Protein AF-I1R8U7-F1 (afdb_monomer)

Nearest PDB structures (foldseek):
  4kvl-assembly1_A  TM=1.012E+00  e=4.868E-07  Oryza sativa

Organism: Oryza glaberrima (NCBI:txid4538)

Secondary structure (DSSP, 8-state):
---GGGGSHHHHHHHHHHH-HHHHHHHHHHSPPPPS-TT---GGGGGB--B-TTSPBPSS-B-HHHHHHH---

Radius of gyration: 14.4 Å; Cα contacts (8 Å, |Δi|>4): 50; chains: 1; bounding box: 34×20×34 Å

Mean predicted aligned error: 3.29 Å

Foldseek 3Di:
DDPVLCLDAPSVVVVCVVCDDVNVVVVVVVDDDDDPDPPGDDPSLQFDFDADPVSHTDPDTHNVVVVCVVDDD

Structure (mmCIF, N/CA/C/O backbone):
data_AF-I1R8U7-F1
#
_entry.id   AF-I1R8U7-F1
#
loop_
_atom_site.group_PDB
_atom_site.id
_atom_site.type_symbol
_atom_site.label_atom_id
_atom_site.label_alt_id
_atom_site.label_comp_id
_atom_site.label_asym_id
_atom_site.label_entity_id
_atom_site.label_seq_id
_atom_site.pdbx_PDB_ins_code
_atom_site.Cartn_x
_atom_site.Cartn_y
_atom_site.Cartn_z
_atom_site.occupancy
_atom_site.B_iso_or_equiv
_atom_site.auth_seq_id
_atom_site.auth_comp_id
_atom_site.auth_asym_id
_atom_site.auth_atom_id
_atom_site.pdbx_PDB_model_num
ATOM 1 N N . SER A 1 1 ? -3.452 -9.508 13.244 1.00 74.31 1 SER A N 1
ATOM 2 C CA . SER A 1 1 ? -2.898 -8.477 12.346 1.00 74.31 1 SER A CA 1
ATOM 3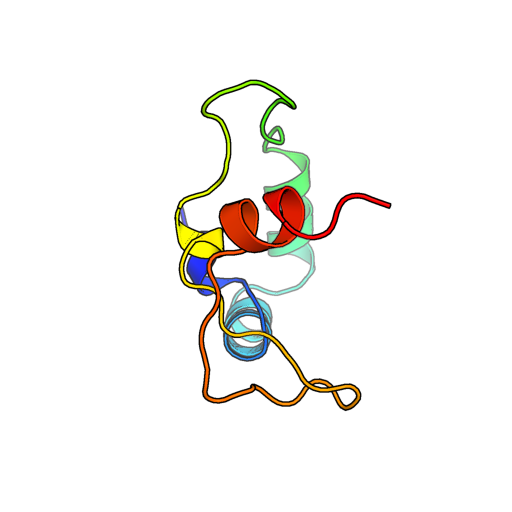 C C . SER A 1 1 ? -3.279 -8.832 10.920 1.00 74.31 1 SER A C 1
ATOM 5 O O . SER A 1 1 ? -3.472 -10.009 10.638 1.00 74.31 1 SER A O 1
ATOM 7 N N . ILE A 1 2 ? -3.456 -7.836 10.054 1.00 89.44 2 ILE A N 1
ATOM 8 C CA . ILE A 1 2 ? -3.656 -8.025 8.609 1.00 89.44 2 ILE A CA 1
ATOM 9 C C . ILE A 1 2 ? -2.318 -7.691 7.941 1.00 89.44 2 ILE A C 1
ATOM 11 O O . ILE A 1 2 ? -1.658 -6.745 8.371 1.00 89.44 2 ILE A O 1
ATOM 15 N N . ASP A 1 3 ? -1.898 -8.472 6.947 1.00 95.50 3 ASP A N 1
ATOM 16 C CA . ASP A 1 3 ? -0.720 -8.139 6.139 1.00 95.50 3 ASP A CA 1
ATOM 17 C C . ASP A 1 3 ? -1.001 -6.860 5.330 1.00 95.50 3 ASP A C 1
ATOM 19 O O . ASP A 1 3 ? -2.026 -6.767 4.656 1.00 95.50 3 ASP A O 1
ATOM 23 N N . ILE A 1 4 ? -0.106 -5.867 5.381 1.00 97.38 4 ILE A N 1
ATOM 24 C CA . ILE A 1 4 ? -0.264 -4.607 4.635 1.00 97.38 4 ILE A CA 1
ATOM 25 C C . ILE A 1 4 ? -0.313 -4.862 3.120 1.00 97.38 4 ILE A C 1
ATOM 27 O O . ILE A 1 4 ? -0.992 -4.120 2.417 1.00 97.38 4 ILE A O 1
ATOM 31 N N . GLY A 1 5 ? 0.291 -5.944 2.613 1.00 96.88 5 GLY A N 1
ATOM 32 C CA . GLY A 1 5 ? 0.145 -6.351 1.211 1.00 96.88 5 GLY A CA 1
ATOM 33 C C . GLY A 1 5 ? -1.312 -6.583 0.779 1.00 96.88 5 GLY A C 1
ATOM 34 O O . GLY A 1 5 ? -1.654 -6.377 -0.384 1.00 96.88 5 GLY A O 1
ATOM 35 N N . GLU A 1 6 ? -2.195 -6.940 1.717 1.00 97.38 6 GLU A N 1
ATOM 36 C CA . GLU A 1 6 ? -3.635 -7.129 1.491 1.00 97.38 6 GLU A CA 1
ATOM 37 C C . GLU A 1 6 ? -4.428 -5.812 1.543 1.00 97.38 6 GLU A C 1
ATOM 39 O O . GLU A 1 6 ? -5.602 -5.786 1.182 1.00 97.38 6 GLU A O 1
ATOM 44 N N . MET A 1 7 ? -3.789 -4.727 1.985 1.00 97.88 7 MET A N 1
ATOM 45 C CA . MET A 1 7 ? -4.378 -3.400 2.185 1.00 97.88 7 MET A CA 1
ATOM 46 C C . MET A 1 7 ? -4.009 -2.406 1.073 1.00 97.88 7 MET A C 1
ATOM 48 O O . MET A 1 7 ? -4.265 -1.213 1.213 1.00 97.88 7 MET A O 1
ATOM 52 N N . ILE A 1 8 ? -3.402 -2.871 -0.024 1.00 97.81 8 ILE A N 1
ATOM 53 C CA . ILE A 1 8 ? -2.884 -2.024 -1.109 1.00 97.81 8 ILE A CA 1
ATOM 54 C C . ILE A 1 8 ? -3.737 -2.158 -2.378 1.00 97.81 8 ILE A C 1
ATOM 56 O O . ILE A 1 8 ? -4.157 -3.253 -2.765 1.00 97.81 8 ILE A O 1
ATOM 60 N N . GLY A 1 9 ? -3.942 -1.031 -3.066 1.00 97.25 9 GLY A N 1
ATOM 61 C CA . GLY A 1 9 ? -4.632 -0.959 -4.355 1.00 97.25 9 GLY A CA 1
ATOM 62 C C . GLY A 1 9 ? -6.113 -1.328 -4.263 1.00 97.25 9 GLY A C 1
ATOM 63 O O . GLY A 1 9 ? -6.719 -1.254 -3.199 1.00 97.25 9 GLY A O 1
ATOM 64 N N . LEU A 1 10 ? -6.694 -1.775 -5.381 1.00 97.94 10 LEU A N 1
ATOM 65 C CA . LEU A 1 10 ? -8.132 -2.079 -5.472 1.00 97.94 10 LEU A CA 1
ATOM 66 C C . LEU A 1 10 ? -8.596 -3.119 -4.435 1.00 97.94 10 LEU A C 1
ATOM 68 O O . LEU A 1 10 ? -9.681 -3.002 -3.875 1.00 97.94 10 LEU A O 1
ATOM 72 N N . LYS A 1 11 ? -7.746 -4.104 -4.123 1.00 96.81 11 LYS A N 1
ATOM 73 C CA . LYS A 1 11 ? -8.011 -5.096 -3.072 1.00 96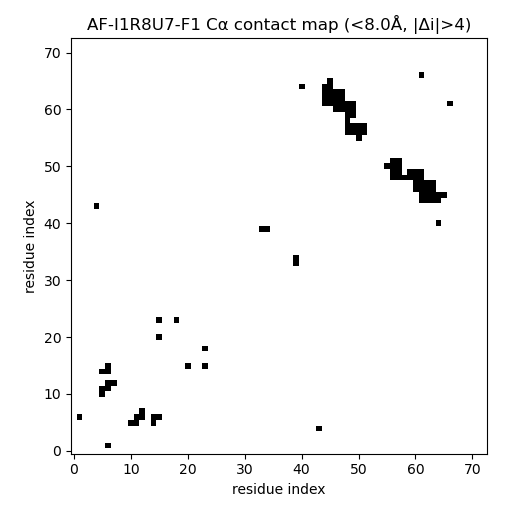.81 11 LYS A CA 1
ATOM 74 C C . LYS A 1 11 ? -8.043 -4.461 -1.678 1.00 96.81 11 LYS A C 1
ATOM 76 O O . LYS A 1 11 ? -8.865 -4.840 -0.847 1.00 96.81 11 LYS A O 1
ATOM 81 N N . GLY A 1 12 ? -7.168 -3.489 -1.433 1.00 97.44 12 GLY A N 1
ATOM 82 C CA . GLY A 1 12 ? -7.145 -2.720 -0.196 1.00 97.44 12 GLY A CA 1
ATOM 83 C C . GLY A 1 12 ? -8.450 -1.971 0.054 1.00 97.44 12 GLY A C 1
ATOM 84 O O . GLY A 1 12 ? -8.939 -1.989 1.180 1.00 97.44 12 GLY A O 1
ATOM 85 N N . GLU A 1 13 ? -9.067 -1.411 -0.990 1.00 98.25 13 GLU A N 1
ATOM 86 C CA . GLU A 1 13 ? -10.367 -0.731 -0.890 1.00 98.25 13 GLU A CA 1
ATOM 87 C C . GLU A 1 13 ? -11.493 -1.687 -0.457 1.00 98.25 13 GLU A C 1
ATOM 89 O O . GLU A 1 13 ? -12.307 -1.367 0.419 1.00 98.25 13 GLU A O 1
ATOM 94 N N . GLU A 1 14 ? -11.513 -2.910 -0.997 1.00 97.88 14 GLU A N 1
ATOM 95 C CA . GLU A 1 14 ? -12.464 -3.949 -0.579 1.00 97.88 14 GLU A CA 1
ATOM 96 C C . GLU A 1 14 ? -12.253 -4.370 0.881 1.00 97.88 14 GLU A C 1
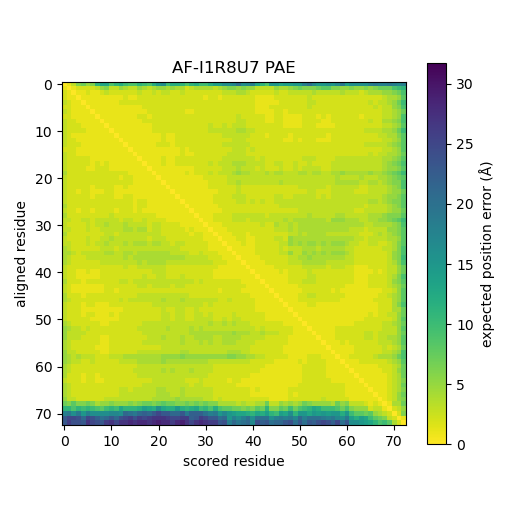ATOM 98 O O . GLU A 1 14 ? -13.213 -4.614 1.617 1.00 97.88 14 GLU A O 1
ATOM 103 N N . GLN A 1 15 ? -10.996 -4.467 1.316 1.00 97.75 15 GLN A N 1
ATOM 104 C CA . GLN A 1 15 ? -10.658 -4.817 2.693 1.00 97.75 15 GLN A CA 1
ATOM 105 C C . GLN A 1 15 ? -10.997 -3.681 3.659 1.00 97.75 15 GLN A C 1
ATOM 107 O O . GLN A 1 15 ? -11.606 -3.927 4.702 1.00 97.75 15 GLN A O 1
ATOM 112 N N . LEU A 1 16 ? -10.690 -2.436 3.296 1.00 97.88 16 LEU A N 1
ATOM 113 C CA . LEU A 1 16 ? -11.031 -1.248 4.072 1.00 97.88 16 LEU A CA 1
ATOM 114 C C . LEU A 1 16 ? -12.544 -1.127 4.268 1.00 97.88 16 LEU A C 1
ATOM 116 O O . LEU A 1 16 ? -12.993 -0.857 5.382 1.00 97.88 16 LEU A O 1
ATOM 120 N N . SER A 1 17 ? -13.327 -1.427 3.229 1.00 97.75 17 SER A N 1
ATOM 121 C CA . SER A 1 17 ? -14.793 -1.446 3.295 1.00 97.75 17 SER A CA 1
ATOM 122 C C . SER A 1 17 ? -15.334 -2.426 4.349 1.00 97.75 17 SER A C 1
ATOM 124 O O . SER A 1 17 ? -16.393 -2.191 4.924 1.00 97.75 17 SER A O 1
ATOM 126 N N . LYS A 1 18 ? -14.598 -3.508 4.649 1.00 97.62 18 LYS A N 1
ATOM 127 C CA . LYS A 1 18 ? -14.943 -4.485 5.702 1.00 97.62 18 LYS A CA 1
ATOM 128 C C . LYS A 1 18 ? -14.432 -4.071 7.086 1.00 97.62 18 LYS A C 1
ATOM 130 O O . LYS A 1 18 ? -15.024 -4.445 8.097 1.00 97.62 18 LYS A O 1
ATOM 135 N N . ILE A 1 19 ? -13.314 -3.345 7.150 1.00 97.06 19 ILE A N 1
ATOM 136 C CA . ILE A 1 19 ? -12.685 -2.905 8.408 1.00 97.06 19 ILE A CA 1
ATOM 137 C C . ILE A 1 19 ? -13.418 -1.694 8.993 1.00 97.06 19 ILE A C 1
ATOM 139 O O . ILE A 1 19 ? -13.672 -1.665 10.202 1.00 97.06 19 ILE A O 1
ATOM 143 N N . GLY A 1 20 ? -13.768 -0.731 8.138 1.00 97.69 20 GLY A N 1
ATOM 144 C CA . GLY A 1 20 ? -14.365 0.547 8.507 1.00 97.69 20 GLY A CA 1
ATOM 145 C C . GLY A 1 20 ? -13.334 1.620 8.878 1.00 97.69 20 GLY A C 1
ATOM 146 O O . GLY A 1 20 ? -12.228 1.329 9.337 1.00 97.69 20 GLY A O 1
ATOM 147 N N . PHE A 1 21 ? -13.727 2.883 8.698 1.00 98.06 21 PHE A N 1
ATOM 148 C CA . PHE A 1 21 ? -12.854 4.049 8.859 1.00 98.06 21 PHE A CA 1
ATOM 149 C C . PHE A 1 21 ? -12.249 4.171 10.267 1.00 98.06 21 PHE A C 1
ATOM 151 O O . PHE A 1 21 ? -11.031 4.236 10.409 1.00 98.06 21 PHE A O 1
ATOM 158 N N . GLU A 1 22 ? -13.081 4.160 11.313 1.00 98.31 22 GLU A N 1
ATOM 159 C CA . GLU A 1 22 ? -12.638 4.402 12.697 1.00 98.31 22 GLU A CA 1
ATOM 160 C C . GLU A 1 22 ? -11.631 3.351 13.169 1.00 98.31 22 GLU A C 1
ATOM 162 O O . GLU A 1 22 ? -10.600 3.682 13.753 1.00 98.31 22 GLU A O 1
ATOM 167 N N . LYS A 1 23 ? -11.899 2.075 12.867 1.00 97.75 23 LYS A N 1
ATOM 168 C CA . LYS A 1 23 ? -11.021 0.963 13.237 1.00 97.75 23 LYS A CA 1
ATOM 169 C C . LYS A 1 23 ? -9.684 1.050 12.510 1.00 97.75 23 LYS A C 1
ATOM 171 O O . LYS A 1 23 ? -8.648 0.819 13.136 1.00 97.75 23 LYS A O 1
ATOM 176 N N . GLN A 1 24 ? -9.702 1.392 11.221 1.00 97.94 24 GLN A N 1
ATOM 177 C CA . GLN A 1 24 ? -8.483 1.569 10.438 1.00 97.94 24 GLN A CA 1
ATOM 178 C C . GLN A 1 24 ? -7.642 2.728 10.991 1.00 97.94 24 GLN A C 1
ATOM 180 O O . GLN A 1 24 ? -6.464 2.537 11.288 1.00 97.94 24 GLN A O 1
ATOM 185 N N . ALA A 1 25 ? -8.252 3.897 11.203 1.00 98.25 25 ALA A N 1
ATOM 186 C CA . ALA A 1 25 ? -7.573 5.087 11.712 1.00 98.25 25 ALA A CA 1
ATOM 187 C C . ALA A 1 25 ? -6.993 4.875 13.120 1.00 98.25 25 ALA A C 1
ATOM 189 O O . ALA A 1 25 ? -5.826 5.186 13.359 1.00 98.25 25 ALA A O 1
ATOM 190 N N . LEU A 1 26 ? -7.770 4.285 14.035 1.00 98.06 26 LEU A N 1
ATOM 191 C CA . LEU A 1 26 ? -7.307 3.972 15.387 1.00 98.06 26 LEU A CA 1
ATOM 192 C C . LEU A 1 26 ? -6.120 3.003 15.364 1.00 98.06 26 LEU A C 1
ATOM 194 O O . LEU A 1 26 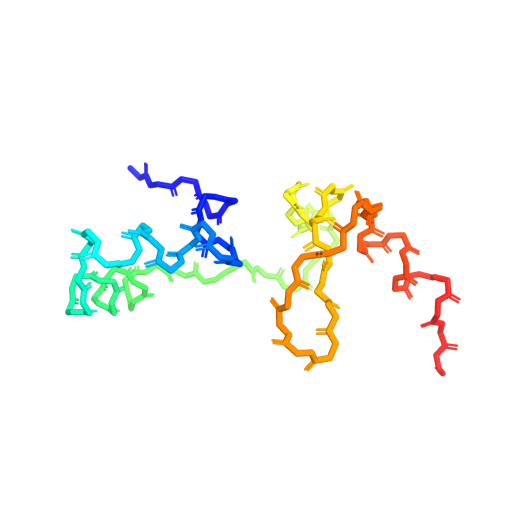? -5.124 3.232 16.044 1.00 98.06 26 LEU A O 1
ATOM 198 N N . SER A 1 27 ? -6.204 1.943 14.557 1.00 97.12 27 SER A N 1
ATOM 199 C CA . SER A 1 27 ? -5.133 0.944 14.458 1.00 97.12 27 SER A CA 1
ATOM 200 C C . SER A 1 27 ? -3.841 1.555 13.913 1.00 97.12 27 SER A C 1
ATOM 202 O O . SER A 1 27 ? -2.768 1.302 14.454 1.00 97.12 27 SER A O 1
ATOM 204 N N . MET A 1 28 ? -3.945 2.406 12.887 1.00 97.19 28 MET A N 1
ATOM 205 C CA . MET A 1 28 ? -2.800 3.136 12.337 1.00 97.19 28 MET A CA 1
ATOM 206 C C . MET A 1 28 ? -2.194 4.113 13.351 1.00 97.19 28 MET A C 1
ATOM 208 O O . MET A 1 28 ? -0.979 4.257 13.393 1.00 97.19 28 MET A O 1
ATOM 212 N N . GLY A 1 29 ? -3.010 4.751 14.196 1.00 97.88 29 GLY A N 1
ATOM 213 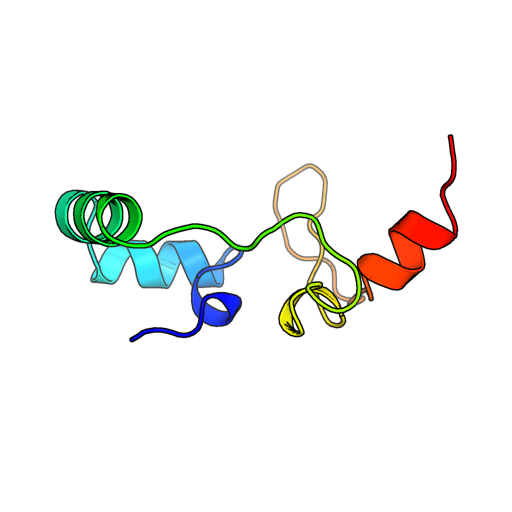C CA . GLY A 1 29 ? -2.527 5.675 15.227 1.00 97.88 29 GLY A CA 1
ATOM 214 C C . GLY A 1 29 ? -1.731 5.005 16.353 1.00 97.88 29 GLY A C 1
ATOM 215 O O . GLY A 1 29 ? -0.890 5.649 16.974 1.00 97.88 29 GLY A O 1
ATOM 216 N N . TYR A 1 30 ? -1.969 3.716 16.608 1.00 97.38 30 TYR A N 1
ATOM 217 C CA . TYR A 1 30 ? -1.289 2.956 17.664 1.00 97.38 30 TYR A CA 1
ATOM 218 C C . TYR A 1 30 ? -0.020 2.233 17.198 1.00 97.38 30 TYR A C 1
ATOM 220 O O . TYR A 1 30 ? 0.742 1.750 18.036 1.00 97.38 30 TYR A O 1
ATOM 228 N N . GLN A 1 31 ? 0.217 2.129 15.888 1.00 95.62 31 GLN A N 1
ATOM 229 C CA . GLN A 1 31 ? 1.350 1.390 15.340 1.00 95.62 31 GLN A CA 1
ATOM 230 C C . GLN A 1 31 ? 2.391 2.345 14.748 1.00 95.62 31 GLN A C 1
ATOM 232 O O . GLN A 1 31 ? 2.089 3.139 13.863 1.00 95.62 31 GLN A O 1
ATOM 237 N N . ALA A 1 32 ? 3.642 2.236 15.203 1.00 96.81 32 ALA A N 1
ATOM 238 C CA . ALA A 1 32 ? 4.752 2.977 14.612 1.00 96.81 32 ALA A CA 1
ATOM 239 C C . ALA A 1 32 ? 4.987 2.564 13.146 1.00 96.81 32 ALA A C 1
ATOM 241 O O . ALA A 1 32 ? 4.780 1.406 12.767 1.00 96.81 32 ALA A O 1
ATOM 242 N N . CYS A 1 33 ? 5.452 3.506 12.326 1.00 96.88 33 CYS A N 1
ATOM 243 C CA . CYS A 1 33 ? 5.916 3.215 10.973 1.00 96.88 33 CYS A CA 1
ATOM 244 C C . CYS A 1 33 ? 7.339 2.623 10.978 1.00 96.88 33 CYS A C 1
ATOM 246 O O . CYS A 1 33 ? 8.056 2.681 11.978 1.00 96.88 33 CYS A O 1
ATOM 248 N N . GLY A 1 34 ? 7.746 2.033 9.850 1.00 95.88 34 GLY A N 1
ATOM 249 C CA . GLY A 1 34 ? 9.115 1.548 9.661 1.00 95.88 34 GLY A CA 1
ATOM 250 C C . GLY A 1 34 ? 10.121 2.696 9.520 1.00 95.88 34 GLY A C 1
ATOM 251 O O . GLY A 1 34 ? 9.802 3.737 8.949 1.00 95.88 34 GLY A O 1
ATOM 252 N N . ALA A 1 35 ? 11.344 2.496 10.015 1.00 97.62 35 ALA A N 1
ATOM 253 C CA . ALA A 1 35 ? 12.431 3.467 9.891 1.00 97.62 35 ALA A CA 1
ATOM 254 C C . ALA A 1 35 ? 12.973 3.568 8.451 1.00 97.62 35 ALA A C 1
ATOM 256 O O . ALA A 1 35 ? 12.907 2.610 7.678 1.00 97.62 35 ALA A O 1
ATOM 257 N N . LEU A 1 36 ? 13.558 4.714 8.097 1.00 96.62 36 LEU A N 1
ATOM 258 C CA . LEU A 1 36 ? 14.235 4.919 6.811 1.00 96.62 36 LEU A CA 1
ATOM 259 C C . LEU A 1 36 ? 15.675 4.398 6.871 1.00 96.62 36 LEU A C 1
ATOM 261 O O . LEU A 1 36 ? 16.629 5.167 6.866 1.00 96.62 36 LEU A O 1
ATOM 265 N N . GLU A 1 37 ? 15.810 3.079 6.951 1.00 96.25 37 GLU A N 1
ATOM 266 C CA . GLU A 1 37 ? 17.090 2.392 7.116 1.00 96.25 37 GLU A CA 1
ATOM 267 C C . GLU A 1 37 ? 17.333 1.375 5.999 1.00 96.25 37 GLU A C 1
ATOM 269 O O . GLU A 1 37 ? 16.405 0.895 5.333 1.00 96.25 37 GLU A O 1
ATOM 274 N N . LEU A 1 38 ? 18.603 1.010 5.809 1.00 96.31 38 LEU A N 1
ATOM 275 C CA . LEU A 1 38 ? 18.955 -0.117 4.947 1.00 96.31 38 LEU A CA 1
ATOM 276 C C . LEU A 1 38 ? 18.257 -1.396 5.426 1.00 96.31 38 LEU A C 1
ATOM 278 O O . LEU A 1 38 ? 17.989 -1.581 6.611 1.00 96.31 38 LEU A O 1
ATOM 282 N N . TRP A 1 39 ? 17.973 -2.292 4.478 1.00 96.25 39 TRP A N 1
ATOM 283 C CA . TRP A 1 39 ? 17.273 -3.559 4.725 1.00 96.25 39 TRP A CA 1
ATOM 284 C C . TRP A 1 39 ? 15.872 -3.425 5.346 1.00 96.25 39 TRP A C 1
ATOM 286 O O . TRP A 1 39 ? 15.372 -4.392 5.912 1.00 96.25 39 TRP A O 1
ATOM 296 N N . ASN A 1 40 ? 15.205 -2.276 5.188 1.00 97.62 40 ASN A N 1
ATOM 297 C CA . ASN A 1 40 ? 13.836 -2.069 5.671 1.00 97.62 40 ASN A CA 1
ATOM 298 C C . ASN A 1 40 ? 12.797 -1.856 4.549 1.00 97.62 40 ASN A C 1
ATOM 300 O O . ASN A 1 40 ? 11.741 -1.270 4.773 1.00 97.62 40 ASN A O 1
ATOM 304 N N . TYR A 1 41 ? 13.086 -2.319 3.326 1.00 97.44 41 TYR A N 1
ATOM 305 C CA . TYR A 1 41 ? 12.159 -2.201 2.195 1.00 97.44 41 TYR A CA 1
ATOM 306 C C . TYR A 1 41 ? 11.121 -3.342 2.221 1.00 97.44 41 TYR A C 1
ATOM 308 O O . TYR A 1 41 ? 11.516 -4.511 2.150 1.00 97.44 41 TYR A O 1
ATOM 316 N N . PRO A 1 42 ? 9.807 -3.055 2.305 1.00 97.75 42 PRO A N 1
ATOM 317 C CA . PRO A 1 42 ? 8.785 -4.093 2.412 1.00 97.75 42 PRO A CA 1
ATOM 318 C C . PRO A 1 42 ? 8.764 -5.064 1.227 1.00 97.75 42 PRO A C 1
ATOM 320 O O . PRO A 1 42 ? 8.817 -4.663 0.062 1.00 97.75 42 PRO A O 1
AT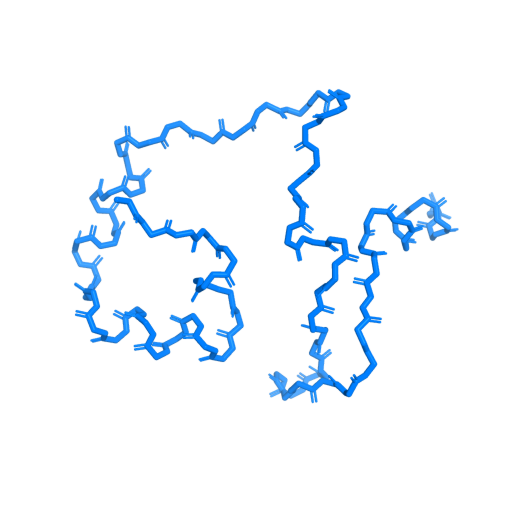OM 323 N N . SER A 1 43 ? 8.606 -6.357 1.515 1.00 97.50 43 SER A N 1
ATOM 324 C CA . SER A 1 43 ? 8.599 -7.413 0.493 1.00 97.50 43 SER A CA 1
ATOM 325 C C . SER A 1 43 ? 7.463 -7.264 -0.524 1.00 97.50 43 SER A C 1
ATOM 327 O O . SER A 1 43 ? 7.666 -7.553 -1.702 1.00 97.50 43 SER A O 1
ATOM 329 N N . PHE A 1 44 ? 6.292 -6.764 -0.112 1.00 96.94 44 PHE A N 1
ATOM 330 C CA . PHE A 1 44 ? 5.139 -6.576 -1.000 1.00 96.94 44 PHE A CA 1
ATOM 331 C C . PHE A 1 44 ? 5.375 -5.528 -2.098 1.00 96.94 44 PHE A C 1
ATOM 333 O O . PHE A 1 44 ? 4.740 -5.596 -3.149 1.00 96.94 44 PHE A O 1
ATOM 340 N N . PHE A 1 45 ? 6.331 -4.610 -1.921 1.00 98.31 45 PHE A N 1
ATOM 341 C CA . PHE A 1 45 ? 6.715 -3.672 -2.976 1.00 98.31 45 PHE A CA 1
ATOM 342 C C . PHE A 1 45 ? 7.664 -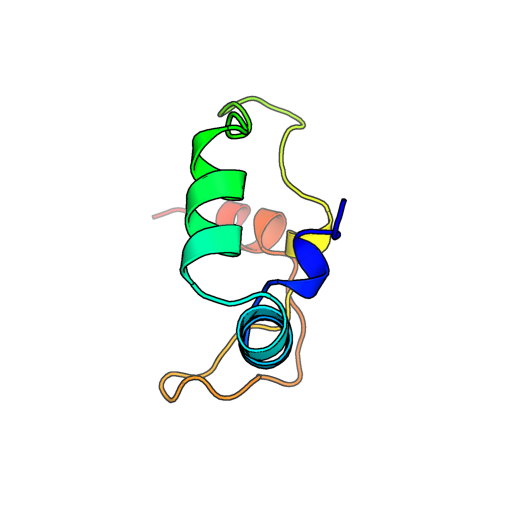4.273 -4.022 1.00 98.31 45 PHE A C 1
ATOM 344 O O . PHE A 1 45 ? 7.814 -3.707 -5.102 1.00 98.31 45 PHE A O 1
ATOM 351 N N . ARG A 1 46 ? 8.262 -5.442 -3.759 1.00 97.50 46 ARG A N 1
ATOM 352 C CA . ARG A 1 46 ? 9.118 -6.139 -4.735 1.00 97.50 46 ARG A CA 1
ATOM 353 C C . ARG A 1 46 ? 8.339 -6.938 -5.788 1.00 97.50 46 ARG A C 1
ATOM 355 O O . ARG A 1 46 ? 8.945 -7.510 -6.687 1.00 97.50 46 ARG A O 1
ATOM 362 N N . ASN A 1 47 ? 7.013 -7.007 -5.663 1.00 97.44 47 ASN A N 1
ATOM 363 C CA . ASN A 1 47 ? 6.117 -7.676 -6.610 1.00 97.44 47 ASN A CA 1
ATOM 364 C C . ASN A 1 47 ? 4.763 -6.941 -6.719 1.00 97.44 47 ASN A C 1
ATOM 366 O O . ASN A 1 47 ? 3.683 -7.550 -6.697 1.00 97.44 47 ASN A O 1
ATOM 370 N N . LEU A 1 48 ? 4.833 -5.609 -6.774 1.00 98.12 48 LEU A N 1
ATOM 371 C CA . LEU A 1 48 ? 3.685 -4.708 -6.750 1.00 98.12 48 LEU A CA 1
ATOM 372 C C . LEU A 1 48 ? 2.932 -4.744 -8.085 1.00 98.12 48 LEU A C 1
ATOM 374 O O . LEU A 1 48 ? 3.548 -4.809 -9.145 1.00 98.12 48 LEU A O 1
ATOM 378 N N . ILE A 1 49 ? 1.601 -4.654 -8.038 1.00 98.31 49 ILE A N 1
ATOM 379 C CA . ILE A 1 49 ? 0.774 -4.357 -9.217 1.00 98.31 49 ILE A CA 1
ATOM 380 C C . ILE A 1 49 ? 0.711 -2.827 -9.358 1.00 98.31 49 ILE A C 1
ATOM 382 O O . ILE A 1 49 ? 0.091 -2.189 -8.505 1.00 98.31 49 ILE A O 1
ATOM 386 N N . PRO A 1 50 ? 1.340 -2.214 -10.376 1.00 98.12 50 PRO A N 1
ATOM 387 C CA . PRO A 1 50 ? 1.245 -0.775 -10.579 1.00 98.12 50 PRO A CA 1
ATOM 388 C C . PRO A 1 50 ? -0.101 -0.396 -11.211 1.00 98.12 50 PRO A C 1
ATOM 390 O O . PRO A 1 50 ? -0.804 -1.237 -11.775 1.00 98.12 50 PRO A O 1
ATOM 393 N N . GLN A 1 51 ? -0.440 0.891 -11.155 1.00 98.56 51 GLN A N 1
ATOM 394 C CA . GLN A 1 51 ? -1.681 1.423 -11.716 1.00 98.56 51 GLN A CA 1
ATOM 395 C C . GLN A 1 51 ? -1.434 2.305 -12.946 1.00 98.56 51 GLN A C 1
ATOM 397 O O . GLN A 1 51 ? -0.372 2.910 -13.117 1.00 98.56 51 GLN A O 1
ATOM 402 N N . ASN A 1 52 ? -2.431 2.350 -13.824 1.00 98.19 52 ASN A N 1
ATOM 403 C CA . ASN A 1 52 ? -2.561 3.335 -14.888 1.00 98.19 52 ASN A CA 1
ATOM 404 C C . ASN A 1 52 ? -2.970 4.702 -14.318 1.00 98.19 52 ASN A C 1
ATOM 406 O O . ASN A 1 52 ? -3.292 4.831 -13.139 1.00 98.19 52 ASN A O 1
ATOM 410 N N . LEU A 1 53 ? -2.989 5.728 -15.175 1.00 98.19 53 LEU A N 1
ATOM 411 C CA . LEU A 1 53 ? -3.399 7.084 -14.783 1.00 98.19 53 LEU A CA 1
ATOM 412 C C . LEU A 1 53 ? -4.844 7.155 -14.265 1.00 98.19 53 LEU A C 1
ATOM 414 O O . LEU A 1 53 ? -5.165 8.043 -13.485 1.00 98.19 53 LEU A O 1
ATOM 418 N N . ASP A 1 54 ? -5.703 6.228 -14.685 1.00 97.81 54 ASP A N 1
ATOM 419 C CA . ASP A 1 54 ? -7.100 6.120 -14.255 1.00 97.81 54 ASP A CA 1
ATOM 420 C C . ASP A 1 54 ? -7.289 5.275 -12.979 1.00 97.81 54 ASP A C 1
ATOM 422 O O . ASP A 1 54 ? -8.420 5.037 -12.560 1.00 97.81 54 ASP A O 1
ATOM 426 N N . GLY A 1 55 ? -6.201 4.799 -12.363 1.00 96.81 55 GLY A N 1
ATOM 427 C CA . GLY A 1 55 ? -6.238 3.944 -11.175 1.00 96.81 55 GLY A CA 1
ATOM 428 C C . GLY A 1 55 ? -6.492 2.458 -11.460 1.00 96.81 55 GLY A C 1
ATOM 429 O O . GLY A 1 55 ? -6.502 1.655 -10.525 1.00 96.81 55 GLY A O 1
ATOM 430 N N . THR A 1 56 ? -6.66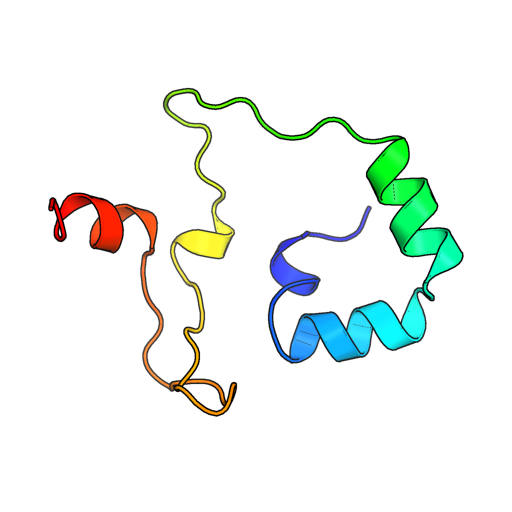1 2.049 -12.723 1.00 98.19 56 THR A N 1
ATOM 431 C CA . THR A 1 56 ? -6.800 0.628 -13.080 1.00 98.19 56 THR A CA 1
ATOM 432 C C . THR A 1 56 ? -5.469 -0.109 -12.971 1.00 98.19 56 THR A C 1
ATOM 434 O O . THR A 1 56 ? -4.398 0.457 -13.194 1.00 98.19 56 THR A O 1
ATOM 437 N N . ASN A 1 57 ? -5.519 -1.397 -12.635 1.00 98.50 57 ASN A N 1
ATOM 438 C CA . ASN A 1 57 ? -4.317 -2.218 -12.510 1.00 98.50 57 ASN A CA 1
ATOM 439 C C . ASN A 1 57 ? -3.659 -2.474 -13.873 1.00 98.50 57 ASN A C 1
ATOM 441 O O . ASN A 1 57 ? -4.333 -2.807 -14.849 1.00 98.50 57 ASN A O 1
ATOM 445 N N . ARG A 1 58 ? -2.327 -2.418 -13.913 1.00 98.19 58 ARG A N 1
ATOM 446 C CA . ARG A 1 58 ? -1.524 -2.947 -15.024 1.00 98.19 58 ARG A CA 1
ATOM 447 C C . ARG A 1 58 ? -1.261 -4.440 -14.831 1.00 98.19 58 ARG A C 1
ATOM 449 O O . ARG A 1 58 ? -1.183 -4.921 -13.703 1.00 98.19 58 ARG A O 1
ATOM 456 N N . SER A 1 59 ? -1.104 -5.171 -15.933 1.00 97.31 59 SER A N 1
ATOM 457 C CA . SER A 1 59 ? -0.791 -6.608 -15.920 1.00 97.31 59 SER A CA 1
ATOM 458 C C . SER A 1 59 ? 0.617 -6.900 -15.408 1.00 97.31 59 SER A C 1
ATOM 460 O O . SER A 1 59 ? 0.828 -7.881 -14.693 1.00 97.31 59 SER A O 1
ATOM 462 N N . ASP A 1 60 ? 1.571 -6.046 -15.772 1.00 98.06 60 ASP A N 1
ATOM 463 C CA . ASP A 1 60 ? 2.987 -6.247 -15.496 1.00 98.06 60 ASP A CA 1
ATOM 464 C C . ASP A 1 60 ? 3.339 -5.755 -14.096 1.00 98.06 60 ASP A C 1
ATOM 466 O O . ASP A 1 60 ? 3.273 -4.561 -13.788 1.00 98.06 60 ASP A O 1
ATOM 470 N N . ARG A 1 61 ? 3.707 -6.704 -13.234 1.00 97.94 61 ARG A N 1
ATOM 471 C CA . ARG A 1 61 ? 4.169 -6.418 -11.876 1.00 97.94 61 ARG A CA 1
ATOM 472 C C . ARG A 1 61 ? 5.574 -5.839 -11.891 1.00 97.94 61 ARG A C 1
ATOM 474 O O . ARG A 1 61 ? 6.366 -6.123 -12.787 1.00 97.94 61 ARG A O 1
ATOM 481 N N . ILE A 1 62 ? 5.887 -5.067 -10.858 1.00 97.94 62 ILE A N 1
ATOM 482 C CA . ILE A 1 62 ? 7.178 -4.398 -10.717 1.00 97.94 62 ILE A CA 1
ATOM 483 C C . ILE A 1 62 ? 7.838 -4.714 -9.378 1.00 97.94 62 ILE A C 1
ATOM 485 O O . ILE A 1 62 ? 7.172 -4.911 -8.359 1.00 97.94 62 ILE A O 1
ATOM 489 N N . ASP A 1 63 ? 9.167 -4.699 -9.391 1.00 98.12 63 ASP A N 1
ATOM 490 C CA . ASP A 1 63 ? 9.977 -4.527 -8.192 1.00 98.12 63 ASP A CA 1
ATOM 491 C C . ASP A 1 63 ? 10.251 -3.031 -8.018 1.00 98.12 63 ASP A C 1
ATOM 493 O O . ASP A 1 63 ? 11.051 -2.449 -8.756 1.00 98.12 63 ASP A O 1
ATOM 497 N N . LEU A 1 64 ? 9.547 -2.399 -7.077 1.00 97.75 64 LEU A N 1
ATOM 498 C CA . LEU A 1 64 ? 9.629 -0.954 -6.887 1.00 97.75 64 LEU A CA 1
ATOM 499 C C . LEU A 1 64 ? 11.012 -0.518 -6.383 1.00 97.75 64 LEU A C 1
ATOM 501 O O . LEU A 1 64 ? 11.532 0.485 -6.862 1.00 97.75 64 LEU A O 1
ATOM 505 N N . ALA A 1 65 ? 11.654 -1.313 -5.519 1.00 96.31 65 ALA A N 1
ATOM 506 C CA . ALA A 1 65 ? 12.997 -1.013 -5.022 1.00 96.31 65 ALA A CA 1
ATOM 507 C C . ALA A 1 65 ? 14.024 -1.001 -6.164 1.00 96.31 65 ALA A C 1
ATOM 509 O O . ALA A 1 65 ? 14.893 -0.130 -6.230 1.00 96.31 65 ALA A O 1
ATOM 510 N N . ALA A 1 66 ? 13.913 -1.963 -7.086 1.00 96.62 66 ALA A N 1
ATOM 511 C CA . ALA A 1 66 ? 14.763 -2.005 -8.270 1.00 96.62 66 ALA A CA 1
ATOM 512 C C . ALA A 1 66 ? 14.471 -0.832 -9.219 1.00 96.62 66 ALA A C 1
ATOM 514 O O . ALA A 1 66 ? 15.405 -0.217 -9.734 1.00 96.62 66 ALA A O 1
ATOM 515 N N . LEU A 1 67 ? 13.193 -0.498 -9.427 1.00 96.62 67 LEU A N 1
ATOM 516 C CA . LEU A 1 67 ? 12.773 0.588 -10.313 1.00 96.62 67 LEU A CA 1
ATOM 517 C C . LEU A 1 67 ? 13.281 1.961 -9.839 1.00 96.62 67 LEU A C 1
ATOM 519 O O . LEU A 1 67 ? 13.833 2.710 -10.644 1.00 96.62 67 LEU A O 1
ATOM 523 N N . GLU A 1 68 ? 13.163 2.266 -8.543 1.00 95.06 68 GLU A N 1
ATOM 524 C CA . GLU A 1 68 ? 13.701 3.498 -7.941 1.00 95.06 68 GLU A CA 1
ATOM 525 C C . GLU A 1 68 ? 15.232 3.571 -8.045 1.00 95.06 68 GLU A C 1
ATOM 527 O O . GLU A 1 68 ? 15.801 4.638 -8.263 1.00 95.06 68 GLU A O 1
ATOM 532 N N . GLY A 1 69 ? 15.921 2.429 -7.943 1.00 89.00 69 GLY A N 1
ATOM 533 C CA . GLY A 1 69 ? 17.373 2.363 -8.119 1.00 89.00 69 GLY A CA 1
ATOM 534 C C . GLY A 1 69 ? 17.844 2.680 -9.545 1.00 89.00 69 GLY A C 1
ATOM 535 O O . GLY A 1 69 ? 18.969 3.157 -9.717 1.00 89.00 69 GLY A O 1
ATOM 536 N N . ILE A 1 70 ? 17.001 2.422 -10.551 1.00 85.50 70 ILE A N 1
ATOM 537 C CA . ILE A 1 70 ? 17.283 2.666 -11.975 1.00 85.50 70 ILE A CA 1
ATOM 538 C C . ILE A 1 70 ? 16.945 4.111 -12.360 1.00 85.50 70 ILE A C 1
ATOM 540 O O . ILE A 1 70 ? 17.722 4.759 -13.061 1.00 85.50 70 ILE A O 1
ATOM 544 N N . ILE A 1 71 ? 15.801 4.625 -11.902 1.00 73.44 71 ILE A N 1
ATOM 545 C CA . ILE A 1 71 ? 15.349 5.992 -12.180 1.00 73.44 71 ILE A CA 1
ATOM 546 C C . ILE A 1 71 ? 15.937 6.923 -11.114 1.00 73.44 71 ILE A C 1
ATOM 548 O O . ILE A 1 71 ? 15.255 7.349 -10.186 1.00 73.44 71 ILE A O 1
ATOM 552 N N . LYS A 1 72 ? 17.228 7.242 -11.236 1.00 52.91 72 LYS A N 1
ATOM 553 C CA . LYS A 1 72 ? 17.811 8.368 -10.498 1.00 52.91 72 LYS A CA 1
ATOM 554 C C . LYS A 1 72 ? 17.592 9.652 -11.296 1.00 52.91 72 LYS A C 1
ATOM 556 O O . LYS A 1 72 ? 18.074 9.755 -12.423 1.00 52.91 72 LYS A O 1
ATOM 561 N N . ILE A 1 73 ? 16.838 10.581 -10.708 1.00 51.47 73 ILE A N 1
ATOM 562 C CA . ILE A 1 73 ? 16.731 11.986 -11.136 1.00 51.47 73 ILE A CA 1
ATOM 563 C C . ILE A 1 73 ? 17.968 12.735 -10.638 1.00 51.47 73 ILE A C 1
ATOM 565 O O . ILE A 1 73 ? 18.388 12.450 -9.492 1.00 51.47 73 ILE A O 1
#

Sequence (73 aa):
SIDIGEMIGLKGEEQLSKIGFEKQALSMGYQACGALELWNYPSFFRNLIPQNLDGTNRSDRIDLAALEGIIKI

Solvent-accessible surface area (backbone atoms only — not comparable to full-atom values): 4687 Å² total; per-residue (Å²): 137,78,65,66,70,59,57,48,67,77,58,11,54,60,47,44,71,73,61,38,70,69,58,51,54,53,52,55,74,75,49,83,80,85,67,99,51,87,96,58,75,64,73,58,44,53,64,26,71,44,62,47,97,86,67,46,78,43,90,68,61,37,39,48,70,60,50,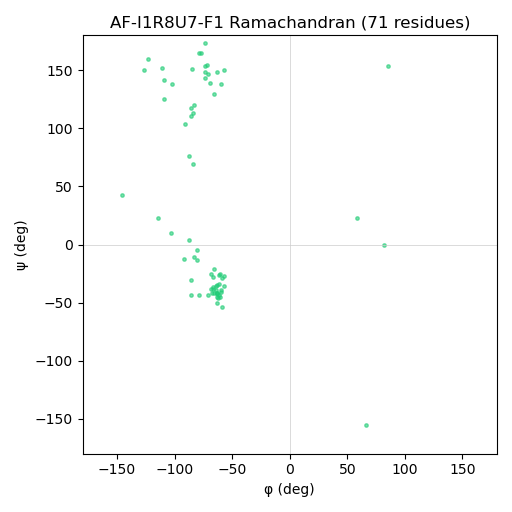55,70,68,64,71,129

pLDDT: mean 95.17, std 8.4, range [51.47, 98.56]

InterPro domains:
  IPR037120 Haem peroxidase domain superfamily, animal type [G3DSA:1.10.640.10] (1-70)
  IPR050783 Oxylipin biosynthesis and metabolism [PTHR11903] (5-68)